Protein AF-A0A7S0TA62-F1 (afdb_monomer)

Nearest PDB structures (foldseek):
  3d1c-assembly1_A-2  TM=7.215E-01  e=2.395E+00  Staphylococcus aureus subsp. aureus Mu50
  8jbi-assembly1_A  TM=2.752E-01  e=9.130E+00  Salmonella enterica subsp. enterica serovar Typhimurium str. 14028S

Sequence (117 aa):
ELHTLLLLDILSAAQLEDAIVTEYNPARVAFAHDASDSNRREFLIRDVLNLGVLPASLISHARENFVARGGVLLEHHAFVTADVFDDQVRIKLLPQRMSNAATGPALAGGAGGGGGP

Structure (mmCIF, N/CA/C/O backbone):
data_AF-A0A7S0TA62-F1
#
_entry.id   AF-A0A7S0TA62-F1
#
loop_
_atom_site.group_PDB
_atom_site.id
_atom_site.type_symbol
_atom_site.label_atom_id
_atom_site.label_alt_id
_atom_site.label_comp_id
_atom_site.label_asym_id
_atom_site.label_entity_id
_atom_site.label_seq_id
_atom_site.pdbx_PDB_ins_code
_atom_site.Cartn_x
_atom_site.Cartn_y
_atom_site.Cartn_z
_atom_site.occupancy
_atom_site.B_iso_or_equiv
_atom_site.auth_seq_id
_atom_site.auth_comp_id
_atom_site.auth_asym_id
_atom_site.auth_atom_id
_atom_site.pdbx_PDB_model_num
ATOM 1 N N . GLU A 1 1 ? 12.397 -3.510 -3.095 1.00 76.31 1 GLU A N 1
ATOM 2 C CA . GLU A 1 1 ? 11.350 -3.398 -2.055 1.00 76.31 1 GLU A CA 1
ATOM 3 C C . GLU A 1 1 ? 9.962 -3.812 -2.554 1.00 76.31 1 GLU A C 1
ATOM 5 O O . GLU A 1 1 ? 9.350 -4.651 -1.915 1.00 76.31 1 GLU A O 1
ATOM 10 N N . LEU A 1 2 ? 9.493 -3.348 -3.723 1.00 86.62 2 LEU A N 1
ATOM 11 C CA . LEU A 1 2 ? 8.164 -3.701 -4.274 1.00 86.62 2 LEU A CA 1
ATOM 12 C C . LEU A 1 2 ? 7.863 -5.206 -4.396 1.00 86.62 2 LEU A C 1
ATOM 14 O O . LEU A 1 2 ? 6.721 -5.619 -4.227 1.00 86.62 2 LEU A O 1
ATOM 18 N N . HIS A 1 3 ? 8.883 -6.038 -4.623 1.00 87.19 3 HIS A N 1
ATOM 19 C CA . HIS A 1 3 ? 8.734 -7.497 -4.671 1.00 87.19 3 HIS A CA 1
ATOM 20 C C . HIS A 1 3 ? 8.173 -8.098 -3.369 1.00 87.19 3 HIS A C 1
ATOM 22 O O . HIS A 1 3 ? 7.558 -9.161 -3.402 1.00 87.19 3 HIS A O 1
ATOM 28 N N . THR A 1 4 ? 8.320 -7.417 -2.228 1.00 90.50 4 THR A N 1
ATOM 29 C CA . THR A 1 4 ? 7.709 -7.836 -0.960 1.00 90.50 4 THR A CA 1
ATOM 30 C C . THR A 1 4 ? 6.180 -7.882 -1.053 1.00 90.50 4 THR A C 1
ATOM 32 O O . THR A 1 4 ? 5.563 -8.734 -0.423 1.00 90.50 4 THR A O 1
ATOM 35 N N . LEU A 1 5 ? 5.556 -7.031 -1.875 1.00 92.12 5 LEU A N 1
ATOM 36 C CA . LEU A 1 5 ? 4.100 -7.022 -2.069 1.00 92.12 5 LEU A CA 1
ATOM 37 C C . LEU A 1 5 ? 3.601 -8.285 -2.785 1.00 92.12 5 LEU A C 1
ATOM 39 O O . LEU A 1 5 ? 2.484 -8.725 -2.526 1.00 92.12 5 LEU A O 1
ATOM 43 N N . LEU A 1 6 ? 4.442 -8.889 -3.632 1.00 93.25 6 LEU A N 1
ATOM 44 C CA . LEU A 1 6 ? 4.170 -10.193 -4.240 1.00 93.25 6 LEU A CA 1
ATOM 45 C C . LEU A 1 6 ? 4.356 -11.318 -3.218 1.00 93.25 6 LEU A C 1
ATOM 47 O O . LEU A 1 6 ? 3.520 -12.207 -3.112 1.00 93.25 6 LEU A O 1
ATOM 51 N N . LEU A 1 7 ? 5.443 -11.261 -2.437 1.00 94.00 7 LEU A N 1
ATOM 52 C CA . LEU A 1 7 ? 5.761 -12.279 -1.430 1.00 94.00 7 LEU A CA 1
ATOM 53 C C . LEU A 1 7 ? 4.684 -12.377 -0.338 1.00 94.00 7 LEU A C 1
ATOM 55 O O . LEU A 1 7 ? 4.407 -13.465 0.155 1.00 94.00 7 LEU A O 1
ATOM 59 N N . LEU A 1 8 ? 4.087 -11.243 0.033 1.00 93.75 8 LEU A N 1
ATOM 60 C CA . LEU A 1 8 ? 3.001 -11.159 1.011 1.00 93.75 8 LEU A CA 1
ATOM 61 C C . LEU A 1 8 ? 1.609 -11.388 0.400 1.00 93.75 8 LEU A C 1
ATOM 63 O O . LEU A 1 8 ? 0.615 -11.232 1.106 1.00 93.75 8 LEU A O 1
ATOM 67 N N . ASP A 1 9 ? 1.529 -11.728 -0.892 1.00 91.44 9 ASP A N 1
ATOM 68 C CA . ASP A 1 9 ? 0.276 -11.967 -1.621 1.00 91.44 9 ASP A CA 1
ATOM 69 C C . ASP A 1 9 ? -0.696 -10.761 -1.577 1.00 91.44 9 ASP A C 1
ATOM 71 O O . ASP A 1 9 ? -1.921 -10.892 -1.658 1.00 91.44 9 ASP A O 1
ATOM 75 N N . ILE A 1 10 ? -0.129 -9.554 -1.439 1.00 94.06 10 ILE A N 1
ATOM 76 C CA . ILE A 1 10 ? -0.860 -8.279 -1.465 1.00 94.06 10 ILE A CA 1
ATOM 77 C C . ILE A 1 10 ? -1.210 -7.923 -2.909 1.00 94.06 10 ILE A C 1
ATOM 79 O O . ILE A 1 10 ? -2.308 -7.434 -3.165 1.00 94.06 10 ILE A O 1
ATOM 83 N N . LEU A 1 11 ? -0.292 -8.172 -3.848 1.00 95.38 11 LEU A N 1
ATOM 84 C CA . LEU A 1 11 ? -0.452 -7.912 -5.279 1.00 95.38 11 LEU A CA 1
ATOM 85 C C . LEU A 1 11 ? -0.055 -9.138 -6.102 1.00 95.38 11 LEU A C 1
ATOM 87 O O . LEU A 1 11 ? 0.848 -9.884 -5.730 1.00 95.38 11 LEU A O 1
ATOM 91 N N . SER A 1 12 ? -0.682 -9.299 -7.265 1.00 94.19 12 SER A N 1
ATOM 92 C CA . SER A 1 12 ? -0.176 -10.185 -8.317 1.00 94.19 12 SER A CA 1
ATOM 93 C C . SER A 1 12 ? 0.949 -9.515 -9.114 1.00 94.19 12 SER A C 1
ATOM 95 O O . SER A 1 12 ? 1.073 -8.290 -9.128 1.00 94.19 12 SER A O 1
ATOM 97 N N . ALA A 1 13 ? 1.740 -10.314 -9.838 1.00 92.62 13 ALA A N 1
ATOM 98 C CA . ALA A 1 13 ? 2.780 -9.789 -10.726 1.00 92.62 13 ALA A CA 1
ATOM 99 C C . ALA A 1 13 ? 2.206 -8.802 -11.758 1.00 92.62 13 ALA A C 1
ATOM 101 O O . ALA A 1 13 ? 2.762 -7.730 -11.945 1.00 92.62 13 ALA A O 1
ATOM 102 N N . ALA A 1 14 ? 1.046 -9.109 -12.350 1.00 93.19 14 ALA A N 1
ATOM 103 C CA . ALA A 1 14 ? 0.405 -8.233 -13.332 1.00 93.19 14 ALA A CA 1
ATOM 104 C C . ALA A 1 14 ? -0.010 -6.872 -12.743 1.00 93.19 14 ALA A C 1
ATOM 106 O O . ALA A 1 14 ? 0.185 -5.844 -13.381 1.00 93.19 14 ALA A O 1
ATOM 107 N N . GLN A 1 15 ? -0.542 -6.856 -11.517 1.00 93.38 15 GLN A N 1
ATOM 108 C CA . GLN A 1 15 ? -0.905 -5.613 -10.823 1.00 93.38 15 GLN A CA 1
ATOM 109 C C . GLN A 1 15 ? 0.325 -4.789 -10.432 1.00 93.38 15 GLN A C 1
ATOM 111 O O . GLN A 1 15 ? 0.262 -3.562 -10.401 1.00 93.38 15 GLN A O 1
ATOM 116 N N . LEU A 1 16 ? 1.443 -5.450 -10.115 1.00 91.12 16 LEU A N 1
ATOM 117 C CA . LEU A 1 16 ? 2.684 -4.747 -9.821 1.00 91.12 16 LEU A CA 1
ATOM 118 C C . 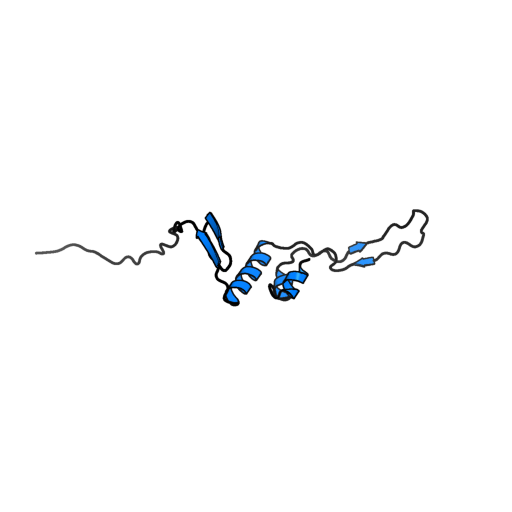LEU A 1 16 ? 3.280 -4.104 -11.079 1.00 91.12 16 LEU A C 1
ATOM 120 O O . LEU A 1 16 ? 3.698 -2.953 -11.010 1.00 91.12 16 LEU A O 1
ATOM 124 N N . GLU A 1 17 ? 3.284 -4.816 -12.207 1.00 88.69 17 GLU A N 1
ATOM 125 C CA . GLU A 1 17 ? 3.742 -4.271 -13.490 1.00 88.69 17 GLU A CA 1
ATOM 126 C C . GLU A 1 17 ? 2.884 -3.077 -13.936 1.00 88.69 17 GLU A C 1
ATOM 128 O O . GLU A 1 17 ? 3.432 -2.048 -14.311 1.00 88.69 17 GLU A O 1
ATOM 133 N N . ASP A 1 18 ? 1.553 -3.152 -13.802 1.00 88.81 18 ASP A N 1
ATOM 134 C CA . ASP A 1 18 ? 0.642 -2.026 -14.088 1.00 88.81 18 ASP A CA 1
ATOM 135 C C . ASP A 1 18 ? 0.924 -0.786 -13.218 1.00 88.81 18 ASP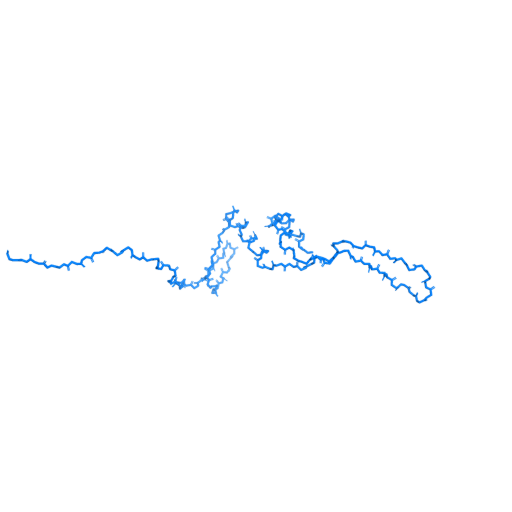 A C 1
ATOM 137 O O . ASP A 1 18 ? 0.742 0.357 -13.642 1.00 88.81 18 ASP A O 1
ATOM 141 N N . ALA A 1 19 ? 1.398 -0.994 -11.988 1.00 88.31 19 ALA A N 1
ATOM 142 C CA . ALA A 1 19 ? 1.740 0.101 -11.096 1.00 88.31 19 ALA A CA 1
ATOM 143 C C . ALA A 1 19 ? 3.087 0.761 -11.439 1.00 88.31 19 ALA A C 1
ATOM 145 O O . ALA A 1 19 ? 3.323 1.879 -10.976 1.00 88.31 19 ALA A O 1
ATOM 146 N N . ILE A 1 20 ? 3.967 0.118 -12.214 1.00 85.50 20 ILE A N 1
ATOM 147 C CA . ILE A 1 20 ? 5.263 0.668 -12.634 1.00 85.50 20 ILE A CA 1
ATOM 148 C C . ILE A 1 20 ? 5.065 1.488 -13.914 1.00 85.50 20 ILE A C 1
ATOM 150 O O . ILE A 1 20 ? 4.565 1.000 -14.918 1.00 85.50 20 ILE A O 1
ATOM 154 N N . VAL A 1 21 ? 5.475 2.757 -13.891 1.00 83.62 21 VAL A N 1
ATOM 155 C CA . VAL A 1 21 ? 5.220 3.715 -14.985 1.00 83.62 21 VAL A CA 1
ATOM 156 C C . VAL A 1 21 ? 6.451 4.338 -15.603 1.00 83.62 21 VAL A C 1
ATOM 158 O O . VAL A 1 21 ? 6.356 4.996 -16.638 1.00 83.62 21 VAL A O 1
ATOM 161 N N . THR A 1 22 ? 7.613 4.178 -14.985 1.00 77.38 22 THR A N 1
ATOM 162 C CA . THR A 1 22 ? 8.854 4.594 -15.632 1.00 77.38 22 THR A CA 1
ATOM 163 C C . THR A 1 22 ? 9.446 3.417 -16.368 1.00 77.38 22 THR A C 1
ATOM 165 O O . THR A 1 22 ? 9.795 2.418 -15.745 1.00 77.38 22 THR A O 1
ATOM 168 N N . GLU A 1 23 ? 9.651 3.594 -17.662 1.00 72.94 23 GLU A N 1
ATOM 169 C CA . GLU A 1 23 ? 10.530 2.746 -18.447 1.00 72.94 23 GLU A CA 1
ATOM 170 C C . GLU A 1 23 ? 11.857 3.481 -18.649 1.00 72.94 23 GLU A C 1
ATOM 172 O O . GLU A 1 23 ? 11.906 4.602 -19.156 1.00 72.94 23 GLU A O 1
ATOM 177 N N . TYR A 1 24 ? 12.951 2.854 -18.240 1.00 68.50 24 TYR A N 1
ATOM 178 C CA . TYR A 1 24 ? 14.308 3.340 -18.423 1.00 68.50 24 TYR A CA 1
ATOM 179 C C . TYR A 1 24 ? 15.092 2.309 -19.229 1.00 68.50 24 TYR A C 1
ATOM 181 O O . TYR A 1 24 ? 15.763 1.436 -18.674 1.00 68.50 24 TYR A O 1
ATOM 189 N N . ASN A 1 25 ? 14.958 2.392 -20.558 1.00 77.75 25 ASN A N 1
ATOM 190 C CA . ASN A 1 25 ? 15.429 1.359 -21.472 1.00 77.75 25 ASN A CA 1
ATOM 191 C C . ASN A 1 25 ? 15.696 1.809 -22.911 1.00 77.75 25 ASN A C 1
ATOM 193 O O . ASN A 1 25 ? 14.895 2.557 -23.468 1.00 77.75 25 ASN A O 1
ATOM 197 N N . PRO A 1 26 ? 16.690 1.195 -23.585 1.00 79.88 26 PRO A N 1
ATOM 198 C CA . PRO A 1 26 ? 17.929 0.650 -23.023 1.00 79.88 26 PRO A CA 1
ATOM 199 C C . PRO A 1 26 ? 18.906 1.786 -22.676 1.00 79.88 26 PRO A C 1
ATOM 201 O O . PRO A 1 26 ? 18.903 2.831 -23.324 1.00 79.88 26 PRO A O 1
ATOM 204 N N . ALA A 1 27 ? 19.797 1.566 -21.707 1.00 78.88 27 ALA A N 1
ATOM 205 C CA . ALA A 1 27 ? 20.837 2.537 -21.357 1.00 78.88 27 ALA A CA 1
ATOM 206 C C . ALA A 1 27 ? 22.234 1.907 -21.385 1.00 78.88 27 ALA A C 1
ATOM 208 O O . ALA A 1 27 ? 22.408 0.727 -21.083 1.00 78.88 27 ALA A O 1
ATOM 209 N N . ARG A 1 28 ? 23.245 2.700 -21.762 1.00 83.50 28 ARG A N 1
ATOM 210 C CA . ARG A 1 28 ? 24.660 2.314 -21.653 1.00 83.50 28 ARG A CA 1
ATOM 211 C C . ARG A 1 28 ? 25.219 2.900 -20.370 1.00 83.50 28 ARG A C 1
ATOM 213 O O . ARG A 1 28 ? 25.203 4.114 -20.191 1.00 83.50 28 ARG A O 1
ATOM 220 N N . VAL A 1 29 ? 25.742 2.039 -19.510 1.00 81.69 29 VAL A N 1
ATOM 221 C CA . VAL A 1 29 ? 26.460 2.439 -18.300 1.00 81.69 29 VAL A CA 1
ATOM 222 C C . VAL A 1 29 ? 27.878 1.898 -18.359 1.00 81.69 29 VAL A C 1
ATOM 224 O O . VAL A 1 29 ? 28.113 0.758 -18.751 1.00 81.69 29 VAL A O 1
ATOM 227 N N . ALA A 1 30 ? 28.838 2.736 -17.997 1.00 78.69 30 ALA A N 1
ATOM 228 C CA . ALA A 1 30 ? 30.237 2.366 -17.889 1.00 78.69 30 ALA A CA 1
ATOM 229 C C . ALA A 1 30 ? 30.712 2.784 -16.503 1.00 78.69 30 ALA A C 1
A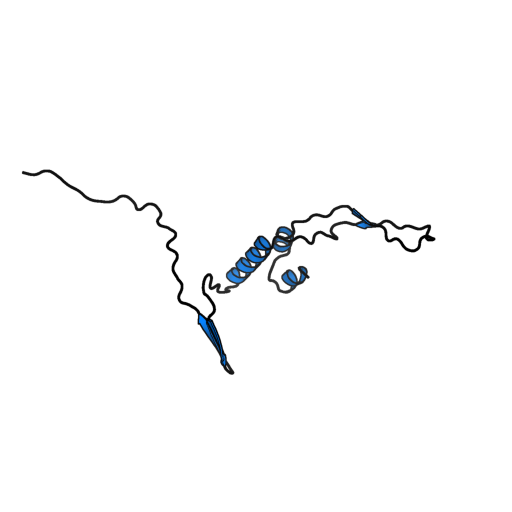TOM 231 O O . ALA A 1 30 ? 30.482 3.920 -16.087 1.00 78.69 30 ALA A O 1
ATOM 232 N N . PHE A 1 31 ? 31.373 1.877 -15.795 1.00 78.88 31 PHE A N 1
ATOM 233 C CA . PHE A 1 31 ? 32.036 2.230 -14.550 1.00 78.88 31 PHE A CA 1
ATOM 234 C C . PHE A 1 31 ? 33.408 2.799 -14.899 1.00 78.88 31 PHE A C 1
ATOM 236 O O . PHE A 1 31 ? 34.214 2.133 -15.548 1.00 78.88 31 PHE A O 1
ATOM 243 N N . ALA A 1 32 ? 33.667 4.042 -14.501 1.00 69.31 32 ALA A N 1
ATOM 244 C CA . ALA A 1 32 ? 35.015 4.584 -14.540 1.00 69.31 32 ALA A CA 1
ATOM 245 C C . ALA A 1 32 ? 35.794 3.975 -13.366 1.00 69.31 32 ALA A C 1
ATOM 247 O O . ALA A 1 32 ? 35.690 4.449 -12.238 1.00 69.31 32 ALA A O 1
ATOM 248 N N . HIS A 1 33 ? 36.537 2.901 -13.615 1.00 63.53 33 HIS A N 1
ATOM 249 C CA . HIS A 1 33 ? 37.668 2.558 -12.758 1.00 63.53 33 HIS A CA 1
ATOM 250 C C . HIS A 1 33 ? 38.878 3.312 -13.293 1.00 63.53 33 HIS A C 1
ATOM 252 O O . HIS A 1 33 ? 39.025 3.330 -14.503 1.00 63.53 33 HIS A O 1
ATOM 258 N N . ASP A 1 34 ? 39.615 3.978 -12.390 1.00 58.12 34 ASP A N 1
ATOM 259 C CA . ASP A 1 34 ? 40.868 4.748 -12.546 1.00 58.12 34 ASP A CA 1
ATOM 260 C C . ASP A 1 34 ? 41.200 5.335 -13.942 1.00 58.12 34 ASP A C 1
ATOM 262 O O . ASP A 1 34 ? 41.155 4.674 -14.968 1.00 58.12 34 ASP A O 1
ATOM 266 N N . ALA A 1 35 ? 41.674 6.581 -14.000 1.00 60.16 35 ALA A N 1
ATOM 267 C CA . ALA A 1 35 ? 42.054 7.252 -15.250 1.00 60.16 35 ALA A CA 1
ATOM 268 C C . ALA A 1 35 ? 43.128 6.507 -16.085 1.00 60.16 35 ALA A C 1
ATOM 270 O O . ALA A 1 35 ?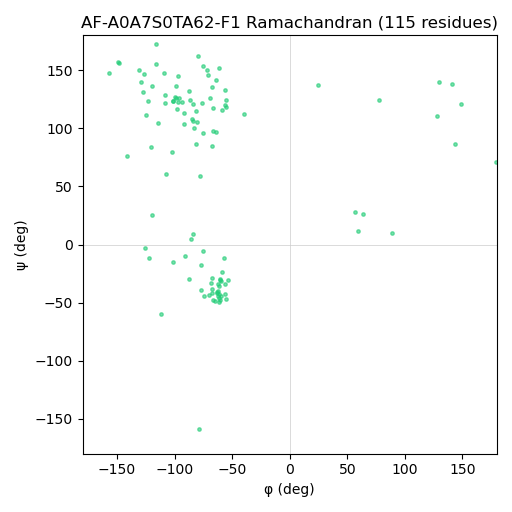 43.352 6.869 -17.240 1.00 60.16 35 ALA A O 1
ATOM 271 N N . SER A 1 36 ? 43.783 5.486 -15.516 1.00 61.41 36 SER A N 1
ATOM 272 C CA . SER A 1 36 ? 44.746 4.602 -16.180 1.00 61.41 36 SER A CA 1
ATOM 273 C C . SER A 1 36 ? 44.146 3.325 -16.804 1.00 61.41 36 SER A C 1
ATOM 275 O O . SER A 1 36 ? 44.841 2.639 -17.559 1.00 61.41 36 SER A O 1
ATOM 277 N N . ASP A 1 37 ? 42.875 2.997 -16.538 1.00 64.19 37 ASP A N 1
ATOM 278 C CA . ASP A 1 37 ? 42.250 1.766 -17.027 1.00 64.19 37 ASP A CA 1
ATOM 279 C C . ASP A 1 37 ? 41.801 1.918 -18.491 1.00 64.19 37 ASP A C 1
ATOM 281 O O . ASP A 1 37 ? 40.808 2.566 -18.833 1.00 64.19 37 ASP A O 1
ATOM 285 N N . SER A 1 38 ? 42.564 1.297 -19.387 1.00 61.44 38 SER A N 1
ATOM 286 C CA . SER A 1 38 ? 42.288 1.249 -20.827 1.00 61.44 38 SER A CA 1
ATOM 287 C C . SER A 1 38 ? 41.153 0.283 -21.190 1.00 61.44 38 SER A C 1
ATOM 289 O O . SER A 1 38 ? 40.726 0.247 -22.345 1.00 61.44 38 SER A O 1
ATOM 291 N N . ASN A 1 39 ? 40.621 -0.472 -20.223 1.00 60.28 39 ASN A N 1
ATOM 292 C CA . ASN A 1 39 ? 39.572 -1.463 -20.430 1.00 60.28 39 ASN A CA 1
ATOM 293 C C . ASN A 1 39 ? 38.216 -0.995 -19.872 1.00 60.28 39 ASN A C 1
ATOM 295 O O . ASN A 1 39 ? 37.616 -1.635 -19.004 1.00 60.28 39 ASN A O 1
ATOM 299 N N . ARG A 1 40 ? 37.694 0.121 -20.402 1.00 65.19 40 ARG A N 1
ATOM 300 C CA . ARG A 1 40 ? 36.327 0.590 -20.110 1.00 65.19 40 ARG A CA 1
ATOM 301 C C . ARG A 1 40 ? 35.297 -0.414 -20.629 1.00 65.19 40 ARG A C 1
ATOM 303 O O . ARG A 1 40 ? 34.908 -0.381 -21.795 1.00 65.19 40 ARG A O 1
ATOM 310 N N . ARG A 1 41 ? 34.823 -1.293 -19.745 1.00 74.25 41 ARG A N 1
ATOM 311 C CA . ARG A 1 41 ? 33.675 -2.162 -20.018 1.00 74.25 41 ARG A CA 1
ATOM 312 C C . ARG A 1 41 ? 32.380 -1.367 -19.931 1.00 74.25 41 ARG A C 1
ATOM 314 O O . ARG A 1 41 ? 32.054 -0.783 -18.899 1.00 74.25 41 ARG A O 1
ATOM 321 N N . GLU A 1 42 ? 31.641 -1.375 -21.028 1.00 80.00 42 GLU A N 1
ATOM 322 C CA . GLU A 1 42 ? 30.301 -0.815 -21.102 1.00 80.00 42 GLU A CA 1
ATOM 323 C C . GLU A 1 42 ? 29.263 -1.925 -20.966 1.00 80.00 42 GLU A C 1
ATOM 325 O O . GLU A 1 42 ? 29.376 -2.983 -21.586 1.00 80.00 42 GLU A O 1
ATOM 330 N N . PHE A 1 43 ? 28.232 -1.662 -20.174 1.00 82.81 43 PHE A N 1
ATOM 331 C CA . PHE A 1 43 ? 27.093 -2.543 -19.994 1.00 82.81 43 PHE A CA 1
ATOM 332 C C . PHE A 1 43 ? 25.884 -1.923 -20.680 1.00 82.81 43 PHE A C 1
ATOM 334 O O . PHE A 1 43 ? 25.545 -0.760 -20.445 1.00 82.81 43 PHE A O 1
ATOM 341 N N . LEU A 1 44 ? 25.225 -2.714 -21.523 1.00 84.19 44 LEU A N 1
ATOM 342 C CA . LEU A 1 44 ? 23.886 -2.401 -21.994 1.00 84.19 44 LEU A CA 1
ATOM 343 C C . LEU A 1 44 ? 22.907 -2.931 -20.951 1.00 84.19 44 LEU A C 1
ATOM 345 O O . LEU A 1 44 ? 22.752 -4.143 -20.807 1.00 84.19 44 LEU A O 1
ATOM 349 N N . ILE A 1 45 ? 22.286 -2.026 -20.208 1.00 83.00 45 ILE A N 1
ATOM 350 C CA . ILE A 1 45 ? 21.310 -2.381 -19.184 1.00 83.00 45 ILE A CA 1
ATOM 351 C C . ILE A 1 45 ? 19.895 -2.264 -19.732 1.00 83.00 45 ILE A C 1
ATOM 353 O O . ILE A 1 45 ? 19.590 -1.387 -20.550 1.00 83.00 45 ILE A O 1
ATOM 357 N N . ARG A 1 46 ? 19.044 -3.170 -19.251 1.00 80.19 46 ARG A N 1
ATOM 358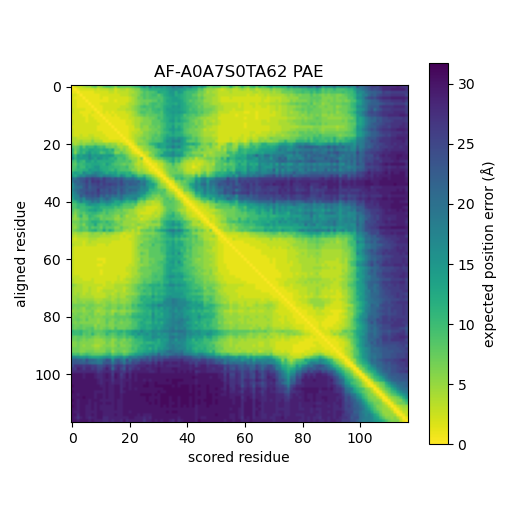 C CA . ARG A 1 46 ? 17.600 -3.115 -19.421 1.00 80.19 46 ARG A CA 1
ATOM 359 C C . ARG A 1 46 ? 16.911 -3.284 -18.071 1.00 80.19 46 ARG A C 1
ATOM 361 O O . ARG A 1 46 ? 17.375 -4.071 -17.254 1.00 80.19 46 ARG A O 1
ATOM 368 N N . ASP A 1 47 ? 15.856 -2.514 -17.855 1.00 76.19 47 ASP A N 1
ATOM 369 C CA . ASP A 1 47 ? 14.902 -2.604 -16.755 1.00 76.19 47 ASP A CA 1
ATOM 370 C C . ASP A 1 47 ? 15.511 -2.352 -15.368 1.00 76.19 47 ASP A C 1
ATOM 372 O O . ASP A 1 47 ? 15.006 -2.818 -14.354 1.00 76.19 47 ASP A O 1
ATOM 376 N N . VAL A 1 48 ? 16.610 -1.591 -15.300 1.00 74.88 48 VAL A N 1
ATOM 377 C CA . VAL A 1 48 ? 17.344 -1.361 -14.039 1.00 74.88 48 VAL A CA 1
ATOM 378 C C . VAL A 1 48 ? 16.794 -0.178 -13.236 1.00 74.88 48 VAL A C 1
ATOM 380 O O . VAL A 1 48 ? 16.884 -0.183 -12.011 1.00 74.88 48 VAL A O 1
ATOM 383 N N . LEU A 1 49 ? 16.220 0.836 -13.894 1.00 76.38 49 LEU A N 1
ATOM 384 C CA . LEU A 1 49 ? 15.709 2.053 -13.240 1.00 76.38 49 LEU A CA 1
ATOM 385 C C . LEU A 1 49 ? 14.208 2.272 -13.468 1.00 76.38 49 LEU A C 1
ATOM 387 O O . LEU A 1 49 ? 13.720 3.398 -13.366 1.00 76.38 49 LEU A O 1
ATOM 391 N N . ASN A 1 50 ? 13.465 1.194 -13.718 1.00 75.69 50 ASN A N 1
ATOM 392 C CA . ASN A 1 50 ? 12.005 1.221 -13.808 1.00 75.69 50 ASN A CA 1
ATOM 393 C C . ASN A 1 50 ? 11.385 1.275 -12.397 1.00 75.69 50 ASN A C 1
ATOM 395 O O . ASN A 1 50 ? 10.694 0.358 -11.967 1.00 75.69 50 ASN A O 1
ATOM 399 N N . LEU A 1 51 ? 11.721 2.305 -11.616 1.00 74.88 51 LEU A N 1
ATOM 400 C CA . LEU A 1 51 ? 11.356 2.407 -10.195 1.00 74.88 51 LEU A CA 1
ATOM 401 C C . LEU A 1 51 ? 10.173 3.337 -9.932 1.00 74.88 51 LEU A C 1
ATOM 403 O O . LEU A 1 51 ? 9.618 3.339 -8.834 1.00 74.88 51 LEU A O 1
ATOM 407 N N . GLY A 1 52 ? 9.811 4.167 -10.904 1.00 84.81 52 GLY A N 1
ATOM 408 C CA . GLY A 1 52 ? 8.664 5.046 -10.807 1.00 84.81 52 GLY A CA 1
ATOM 409 C C . GLY A 1 52 ? 7.392 4.224 -10.761 1.00 84.81 52 GLY A C 1
ATOM 410 O O . GLY A 1 52 ? 7.063 3.512 -11.706 1.00 84.81 52 GLY A O 1
ATOM 411 N N . VAL A 1 53 ? 6.685 4.354 -9.648 1.00 88.31 53 VAL A N 1
ATOM 412 C CA . VAL A 1 53 ? 5.388 3.733 -9.414 1.00 88.31 53 VAL A CA 1
ATOM 413 C C . VAL A 1 53 ? 4.299 4.792 -9.408 1.00 88.31 53 VAL A C 1
ATOM 415 O O . VAL A 1 53 ? 4.534 5.911 -8.954 1.00 88.31 53 VAL A O 1
ATOM 418 N N . LEU A 1 54 ? 3.098 4.439 -9.862 1.00 91.56 54 LEU A N 1
ATOM 419 C CA . LEU A 1 54 ? 1.880 5.204 -9.616 1.00 91.56 54 LEU A CA 1
ATOM 420 C C . LEU A 1 54 ? 1.313 4.816 -8.248 1.00 91.56 54 LEU A C 1
ATOM 422 O O . LEU A 1 54 ? 0.691 3.756 -8.131 1.00 91.56 54 LEU A O 1
ATOM 426 N N . PRO A 1 55 ? 1.435 5.671 -7.213 1.00 91.12 55 PRO A N 1
ATOM 427 C CA . PRO A 1 55 ? 0.968 5.312 -5.877 1.00 91.12 55 PRO A CA 1
ATOM 428 C C . PRO A 1 55 ? -0.543 5.067 -5.846 1.00 91.12 55 PRO A C 1
ATOM 430 O O . PRO A 1 55 ? -1.010 4.186 -5.135 1.00 91.12 55 PRO A O 1
ATOM 433 N N . ALA A 1 56 ? -1.309 5.809 -6.653 1.00 92.50 56 ALA A N 1
ATOM 434 C CA . ALA A 1 56 ? -2.755 5.644 -6.743 1.00 92.50 56 ALA A CA 1
ATOM 435 C C . ALA A 1 56 ? -3.159 4.251 -7.258 1.00 92.50 56 ALA A C 1
ATOM 437 O O . ALA A 1 56 ? -4.040 3.630 -6.666 1.00 92.50 56 ALA A O 1
ATOM 438 N N . SER A 1 57 ? -2.499 3.743 -8.310 1.00 91.44 57 SER A N 1
ATOM 439 C CA . SER A 1 57 ? -2.768 2.395 -8.840 1.00 91.44 57 SER A CA 1
ATOM 440 C C . SER A 1 57 ? -2.352 1.328 -7.825 1.00 91.44 57 SER A C 1
ATOM 442 O O . SER A 1 57 ? -3.157 0.478 -7.448 1.00 91.44 57 SER A O 1
ATOM 444 N N . LEU A 1 58 ? -1.142 1.453 -7.267 1.00 93.50 58 LEU A N 1
ATOM 445 C CA . LEU A 1 58 ? -0.612 0.515 -6.275 1.00 93.50 58 LEU A CA 1
ATOM 446 C C . LEU A 1 58 ? -1.542 0.359 -5.058 1.00 93.50 58 LEU A C 1
ATOM 448 O O . LEU A 1 58 ? -1.841 -0.757 -4.633 1.00 93.50 58 LEU A O 1
ATOM 452 N N . ILE A 1 59 ? -2.019 1.482 -4.508 1.00 94.62 59 ILE A N 1
ATOM 453 C CA . ILE A 1 59 ? -2.937 1.498 -3.363 1.00 94.62 59 ILE A CA 1
ATOM 454 C C . ILE A 1 59 ? -4.307 0.934 -3.753 1.00 94.62 59 ILE A C 1
ATOM 456 O O . ILE A 1 59 ? -4.908 0.216 -2.954 1.00 94.62 59 ILE A O 1
ATOM 460 N N . SER A 1 60 ? -4.798 1.226 -4.960 1.00 95.12 60 SER A N 1
ATOM 461 C CA . SER A 1 60 ? -6.097 0.727 -5.432 1.00 95.12 60 SER A CA 1
ATOM 462 C C . SER A 1 60 ? -6.093 -0.795 -5.565 1.00 95.12 60 SER A C 1
ATOM 464 O O . SER A 1 60 ? -6.943 -1.447 -4.964 1.00 95.12 60 SER A O 1
ATOM 466 N N . HIS A 1 61 ? -5.076 -1.375 -6.212 1.00 95.44 61 HIS A N 1
ATOM 467 C CA . HIS A 1 61 ? -4.931 -2.832 -6.321 1.00 95.44 61 HIS A CA 1
ATOM 468 C C . HIS A 1 61 ? -4.825 -3.508 -4.950 1.00 95.44 61 HIS A C 1
ATOM 470 O O . HIS A 1 61 ? -5.487 -4.513 -4.692 1.00 95.44 61 HIS A O 1
ATOM 476 N N . ALA A 1 62 ? -4.032 -2.940 -4.035 1.00 95.50 62 ALA A N 1
ATOM 477 C CA . ALA A 1 62 ? -3.892 -3.477 -2.682 1.00 95.50 62 ALA A CA 1
ATOM 478 C C . ALA A 1 62 ? -5.219 -3.422 -1.904 1.00 95.50 62 ALA A C 1
ATOM 480 O O . ALA A 1 62 ? -5.586 -4.382 -1.223 1.00 95.50 62 ALA A O 1
ATOM 481 N N . ARG A 1 63 ? -5.964 -2.315 -2.030 1.00 95.44 63 ARG A N 1
ATOM 482 C CA . ARG A 1 63 ? -7.292 -2.138 -1.431 1.00 95.44 63 ARG A CA 1
ATOM 483 C C . ARG A 1 63 ? -8.285 -3.166 -1.971 1.00 95.44 63 ARG A C 1
ATOM 485 O O . ARG A 1 63 ? -8.985 -3.802 -1.187 1.00 95.44 63 ARG A O 1
ATOM 492 N N . GLU A 1 64 ? -8.359 -3.318 -3.288 1.00 95.31 64 GLU A N 1
ATOM 493 C CA . GLU A 1 64 ? -9.274 -4.249 -3.951 1.00 95.31 64 GLU A CA 1
ATOM 494 C C . GLU A 1 64 ? -8.987 -5.692 -3.537 1.00 95.31 64 GLU A C 1
ATOM 496 O O . GLU A 1 64 ? -9.903 -6.403 -3.121 1.00 95.31 64 GLU A O 1
ATOM 501 N N . ASN A 1 65 ? -7.713 -6.092 -3.532 1.00 96.31 65 ASN A N 1
ATOM 502 C CA . ASN A 1 65 ? -7.295 -7.418 -3.082 1.00 96.31 65 ASN A CA 1
ATOM 503 C C . ASN A 1 65 ? -7.618 -7.652 -1.595 1.00 96.31 65 ASN A C 1
ATOM 505 O O . ASN A 1 65 ? -8.069 -8.738 -1.232 1.00 96.31 65 ASN A O 1
ATOM 509 N N . PHE A 1 66 ? -7.435 -6.648 -0.730 1.00 96.06 66 PHE A N 1
ATOM 510 C CA . PHE A 1 66 ? -7.795 -6.739 0.689 1.00 96.06 66 PHE A CA 1
ATOM 511 C C . PHE A 1 66 ? -9.297 -6.988 0.882 1.00 96.06 66 PHE A C 1
ATOM 513 O O . PHE A 1 66 ? -9.683 -7.900 1.615 1.00 96.06 66 PHE A O 1
ATOM 520 N N . VAL A 1 67 ? -10.148 -6.224 0.189 1.00 96.38 67 VAL A N 1
ATOM 521 C CA . VAL A 1 67 ? -11.610 -6.378 0.266 1.00 96.38 67 VAL A CA 1
ATOM 522 C C . VAL A 1 67 ? -12.061 -7.706 -0.346 1.00 96.38 67 VAL A C 1
ATOM 524 O O . VAL A 1 67 ? -12.887 -8.399 0.245 1.00 96.38 67 VAL A O 1
ATOM 527 N N . ALA A 1 68 ? -11.483 -8.114 -1.479 1.00 95.81 68 ALA A N 1
ATOM 528 C CA . ALA A 1 68 ? -11.785 -9.393 -2.124 1.00 95.81 68 ALA A CA 1
ATOM 529 C C . ALA A 1 68 ? -11.465 -10.601 -1.225 1.00 95.81 68 ALA A C 1
ATOM 531 O O . ALA A 1 68 ? -12.141 -11.626 -1.296 1.00 95.81 68 ALA A O 1
ATOM 532 N N . ARG A 1 69 ? -10.476 -10.468 -0.333 1.00 95.81 69 ARG A N 1
ATOM 533 C CA . ARG A 1 69 ? -10.115 -11.474 0.681 1.00 95.81 69 ARG A CA 1
ATOM 534 C C . ARG A 1 69 ? -10.968 -11.394 1.957 1.00 95.81 69 ARG A C 1
ATOM 536 O O . ARG A 1 69 ? -10.663 -12.071 2.934 1.00 95.81 69 ARG A O 1
ATOM 543 N N . GLY A 1 70 ? -12.034 -10.592 1.957 1.00 96.12 70 GLY A N 1
ATOM 544 C CA . GLY A 1 70 ? -12.956 -10.428 3.084 1.00 96.12 70 GLY A CA 1
ATOM 545 C C . GLY A 1 70 ? -12.557 -9.337 4.080 1.00 96.12 70 GLY A C 1
ATOM 546 O O . GLY A 1 70 ? -13.155 -9.237 5.151 1.00 96.12 70 GLY A O 1
ATOM 547 N N . GLY A 1 71 ? -11.556 -8.517 3.752 1.00 95.75 71 GLY A N 1
ATOM 548 C CA . GLY A 1 71 ? -11.178 -7.359 4.551 1.00 95.75 71 GLY A CA 1
ATOM 549 C C . GLY A 1 71 ? -12.288 -6.305 4.600 1.00 95.75 71 GLY A C 1
ATOM 550 O O . GLY A 1 71 ? -12.966 -6.038 3.608 1.00 95.75 71 GLY A O 1
ATOM 551 N N . VAL A 1 72 ? -12.465 -5.676 5.762 1.00 94.81 72 VAL A N 1
ATOM 552 C CA . VAL A 1 72 ? -13.447 -4.601 5.961 1.00 94.81 72 VAL A CA 1
ATOM 553 C C . VAL A 1 72 ? -12.736 -3.258 5.924 1.00 94.81 72 VAL A C 1
ATOM 555 O O . VAL A 1 72 ? -11.819 -3.014 6.707 1.00 94.81 72 VAL A O 1
ATOM 558 N N . LEU A 1 73 ? -13.180 -2.373 5.034 1.00 92.81 73 LEU A N 1
ATOM 559 C CA . LEU A 1 73 ? -12.640 -1.026 4.910 1.00 92.81 73 LEU A CA 1
ATOM 560 C C . LEU A 1 73 ? -13.640 0.006 5.434 1.00 92.81 73 LEU A C 1
ATOM 562 O O . LEU A 1 73 ? -14.756 0.122 4.933 1.00 92.81 73 LEU A O 1
ATOM 566 N N . LEU A 1 74 ? -13.216 0.781 6.428 1.00 91.50 74 LEU A N 1
ATOM 567 C CA . LEU A 1 74 ? -14.012 1.846 7.033 1.00 91.50 74 LEU A CA 1
ATOM 568 C C . LEU A 1 74 ? -13.551 3.212 6.509 1.00 91.50 74 LEU A C 1
ATOM 570 O O . LEU A 1 74 ? -12.823 3.939 7.182 1.00 91.50 74 LEU A O 1
ATOM 574 N N . GLU A 1 75 ? -13.978 3.584 5.302 1.00 89.69 75 GLU A N 1
ATOM 575 C CA . GLU A 1 75 ? -13.613 4.881 4.713 1.00 89.69 75 GLU A CA 1
ATOM 576 C C . GLU A 1 75 ? -14.327 6.044 5.400 1.00 89.69 75 GLU A C 1
ATOM 578 O O . GLU A 1 75 ? -15.424 5.894 5.937 1.00 89.69 75 GLU A O 1
ATOM 583 N N . HIS A 1 76 ? -13.678 7.210 5.415 1.00 89.69 76 HIS A N 1
ATOM 584 C CA . HIS A 1 76 ? -14.180 8.436 6.048 1.00 89.69 76 HIS A CA 1
ATOM 585 C C . HIS A 1 76 ? -14.469 8.327 7.561 1.00 89.69 76 HIS A C 1
ATOM 587 O O . HIS A 1 76 ? -15.065 9.233 8.140 1.00 89.69 76 HIS A O 1
ATOM 593 N N . HIS A 1 77 ? -14.031 7.250 8.223 1.00 90.06 77 HIS A N 1
ATOM 594 C CA . HIS A 1 77 ? -14.158 7.079 9.669 1.00 90.06 77 HIS A CA 1
ATOM 595 C C . HIS A 1 77 ? -12.904 7.619 10.354 1.00 90.06 77 HIS A C 1
ATOM 597 O O . HIS A 1 77 ? -11.856 6.975 10.345 1.00 90.06 77 HIS A O 1
ATOM 603 N N . ALA A 1 78 ? -12.991 8.802 10.961 1.00 91.69 78 ALA A N 1
ATOM 604 C CA . ALA A 1 78 ? -11.849 9.345 11.687 1.00 91.69 78 ALA A CA 1
ATOM 605 C C . ALA A 1 78 ? -11.579 8.516 12.951 1.00 91.69 78 ALA A C 1
ATOM 607 O O . ALA A 1 78 ? -12.468 8.330 13.786 1.00 91.69 78 ALA A O 1
ATOM 608 N N . PHE A 1 79 ? -10.342 8.046 13.091 1.00 94.31 79 PHE A N 1
ATOM 609 C CA . PHE A 1 79 ? -9.858 7.396 14.301 1.00 94.31 79 PHE A CA 1
ATOM 610 C C . PHE A 1 79 ? -9.777 8.400 15.458 1.00 94.31 79 PHE A C 1
ATOM 612 O O . PHE A 1 79 ? -9.294 9.516 15.275 1.00 94.31 79 PHE A O 1
ATOM 619 N N . VAL A 1 80 ? -10.243 8.004 16.645 1.00 95.50 80 VAL A N 1
ATOM 620 C CA . VAL A 1 80 ? -10.206 8.835 17.859 1.00 95.50 80 VAL A CA 1
ATOM 621 C C . VAL A 1 80 ? -9.228 8.249 18.869 1.00 95.50 80 VAL A C 1
ATOM 623 O O . VAL A 1 80 ? -8.267 8.913 19.242 1.00 95.50 80 VAL A O 1
ATOM 626 N N . THR A 1 81 ? -9.464 7.010 19.305 1.00 97.25 81 THR A N 1
ATOM 627 C CA . THR A 1 81 ? -8.604 6.302 20.263 1.00 97.25 81 THR A CA 1
ATOM 628 C C . THR A 1 81 ? -8.622 4.795 20.014 1.00 97.25 81 THR A C 1
ATOM 630 O O . THR A 1 81 ? -9.577 4.259 19.447 1.00 97.25 81 THR A O 1
ATOM 633 N N . ALA A 1 82 ? -7.569 4.114 20.469 1.00 97.38 82 ALA A N 1
ATOM 634 C CA . ALA A 1 82 ? -7.514 2.664 20.609 1.00 97.38 82 ALA A CA 1
ATOM 635 C C . ALA A 1 82 ? -7.149 2.344 22.060 1.00 97.38 82 ALA A C 1
ATOM 637 O O . ALA A 1 82 ? -6.029 2.622 22.485 1.00 97.38 82 ALA A O 1
ATOM 638 N N . ASP A 1 83 ? -8.093 1.776 22.804 1.00 97.56 83 ASP A N 1
ATOM 639 C CA . ASP A 1 83 ? -7.851 1.291 24.159 1.00 97.56 83 ASP A CA 1
ATOM 640 C C . ASP A 1 83 ? -7.451 -0.186 24.063 1.00 97.56 83 ASP A C 1
ATOM 642 O O . ASP A 1 83 ? -8.247 -1.025 23.626 1.00 97.56 83 ASP A O 1
ATOM 646 N N . VAL A 1 84 ? -6.201 -0.491 24.416 1.00 97.81 84 VAL A N 1
ATOM 647 C CA . VAL A 1 84 ? -5.632 -1.845 24.365 1.00 97.81 84 VAL A CA 1
ATOM 648 C C . VAL A 1 84 ? -5.747 -2.485 25.745 1.00 97.81 84 VAL A C 1
ATOM 650 O O . VAL A 1 84 ? -5.297 -1.915 26.737 1.00 97.81 84 VAL A O 1
ATOM 653 N N 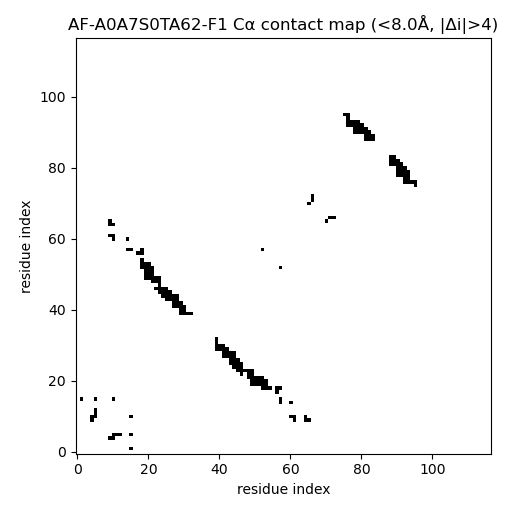. PHE A 1 85 ? -6.349 -3.665 25.790 1.00 96.75 85 PHE A N 1
ATOM 654 C CA . PHE A 1 85 ? -6.452 -4.534 26.959 1.00 96.75 85 PHE A CA 1
ATOM 655 C C . PHE A 1 85 ? -5.696 -5.837 26.668 1.00 96.75 85 PHE A C 1
ATOM 657 O O . PHE A 1 85 ? -5.273 -6.061 25.534 1.00 96.75 85 PHE A O 1
ATOM 664 N N . ASP A 1 86 ? -5.543 -6.702 27.670 1.00 97.25 86 ASP A N 1
ATOM 665 C CA . ASP A 1 86 ? -4.734 -7.924 27.555 1.00 97.25 86 ASP A CA 1
ATOM 666 C C . ASP A 1 86 ? -5.169 -8.845 26.396 1.00 97.25 86 ASP A C 1
ATOM 668 O O . ASP A 1 86 ? -4.326 -9.482 25.767 1.00 97.25 86 ASP A O 1
ATOM 672 N N . ASP A 1 87 ? -6.469 -8.896 26.087 1.00 97.06 87 ASP A N 1
ATOM 673 C CA . ASP A 1 87 ? -7.070 -9.799 25.097 1.00 97.06 87 ASP A CA 1
ATOM 674 C C . ASP A 1 87 ? -7.900 -9.097 24.006 1.00 97.06 87 ASP A C 1
ATOM 676 O O . ASP A 1 87 ? -8.403 -9.749 23.089 1.00 97.06 87 ASP A O 1
ATOM 680 N N . GLN A 1 88 ? -8.053 -7.772 24.071 1.00 96.06 88 GLN A N 1
ATOM 681 C CA . GLN A 1 88 ? -8.920 -7.031 23.156 1.00 96.06 88 GLN A CA 1
ATOM 682 C C . GLN A 1 88 ? -8.411 -5.617 22.870 1.00 96.06 88 GLN A C 1
ATOM 684 O O . GLN A 1 88 ? -7.736 -4.987 23.683 1.00 96.06 88 GLN A O 1
ATOM 689 N N . VAL A 1 89 ? -8.825 -5.072 21.725 1.00 97.31 89 VAL A N 1
ATOM 690 C CA . VAL A 1 89 ? -8.612 -3.664 21.372 1.00 97.31 89 VAL A CA 1
ATOM 691 C C . VAL A 1 89 ? -9.958 -3.018 21.090 1.00 97.31 89 VAL A C 1
ATOM 693 O O . VAL A 1 89 ? -10.706 -3.460 20.218 1.00 97.31 89 VAL A O 1
ATOM 696 N N . ARG A 1 90 ? -10.270 -1.946 21.817 1.00 97.25 90 ARG A N 1
ATOM 697 C CA . ARG A 1 90 ? -11.459 -1.131 21.569 1.00 97.25 90 ARG A CA 1
ATOM 698 C C . ARG A 1 90 ? -11.070 0.088 20.749 1.00 97.25 90 ARG A C 1
ATOM 700 O O . ARG A 1 90 ? -10.340 0.948 21.228 1.00 97.25 90 ARG A O 1
ATOM 707 N N . ILE A 1 91 ? -11.604 0.189 19.535 1.00 96.62 91 ILE A N 1
ATOM 708 C CA . ILE A 1 91 ? -11.389 1.342 18.657 1.00 96.62 91 ILE A CA 1
ATOM 709 C C . ILE A 1 91 ? -12.581 2.291 18.761 1.00 96.62 91 ILE A C 1
ATOM 711 O O . ILE A 1 91 ? -13.728 1.897 18.546 1.00 96.62 91 ILE A O 1
ATOM 715 N N . LYS A 1 92 ? -12.306 3.559 19.064 1.00 96.25 92 LYS A N 1
ATOM 716 C CA . LYS A 1 92 ? -13.286 4.642 19.021 1.00 96.25 92 LYS A CA 1
ATOM 717 C C . LYS A 1 92 ? -13.111 5.426 17.727 1.00 96.25 92 LYS A C 1
ATOM 719 O O . LYS A 1 92 ? -12.018 5.901 17.424 1.00 96.25 92 LYS A O 1
ATOM 724 N N . LEU A 1 93 ? -14.204 5.584 16.989 1.00 94.88 93 LEU A N 1
ATOM 725 C CA . LEU A 1 93 ? -14.268 6.334 15.736 1.00 94.88 93 LEU A CA 1
ATOM 726 C C . LEU A 1 93 ? -15.207 7.534 15.901 1.00 94.88 93 LEU A C 1
ATOM 728 O O . LEU A 1 93 ? -16.106 7.511 16.748 1.00 94.88 93 LEU A O 1
ATOM 732 N N . LEU A 1 94 ? -15.019 8.581 15.097 1.00 90.12 94 LEU A N 1
ATOM 733 C CA . LEU A 1 94 ? -16.028 9.633 14.987 1.00 90.12 94 LEU A CA 1
ATOM 734 C C . LEU A 1 94 ? -17.263 9.110 14.237 1.00 90.12 94 LEU A C 1
ATOM 736 O O . LEU A 1 94 ? -17.119 8.320 13.298 1.00 90.12 94 LEU A O 1
ATOM 740 N N . PRO A 1 95 ? -18.471 9.578 14.600 1.00 77.38 95 PRO A N 1
ATOM 741 C CA . PRO A 1 95 ? -19.663 9.338 13.802 1.00 77.38 95 PRO A CA 1
ATOM 742 C C . PRO A 1 95 ? -19.455 9.842 12.372 1.00 77.38 95 PRO A C 1
ATOM 744 O O . PRO A 1 95 ? -18.996 10.968 12.162 1.00 77.38 95 PRO A O 1
ATOM 747 N N . GLN A 1 96 ? -19.811 9.011 11.395 1.00 72.38 96 GLN A N 1
ATOM 748 C CA . GLN A 1 96 ? -19.791 9.374 9.981 1.00 72.38 96 GLN A CA 1
ATOM 749 C C . GLN A 1 96 ? -20.622 10.632 9.739 1.00 72.38 96 GLN A C 1
ATOM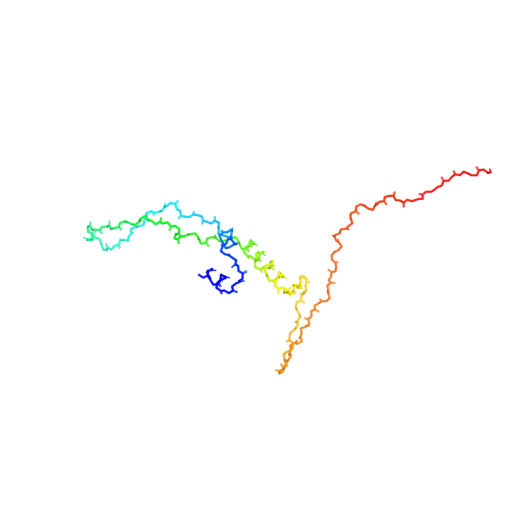 751 O O . GLN A 1 96 ? -21.819 10.672 10.035 1.00 72.38 96 GLN A O 1
ATOM 756 N N . ARG A 1 97 ? -20.005 11.652 9.143 1.00 63.59 97 ARG A N 1
ATOM 757 C CA . ARG A 1 97 ? -20.751 12.764 8.562 1.00 63.59 97 ARG A CA 1
ATOM 758 C C . ARG A 1 97 ? -21.176 12.318 7.166 1.00 63.59 97 ARG A C 1
ATOM 760 O O . ARG A 1 97 ? -20.352 12.329 6.261 1.00 63.59 97 ARG A O 1
ATOM 767 N N . MET A 1 98 ? -22.431 11.893 6.998 1.00 58.03 98 MET A N 1
ATOM 768 C CA . MET A 1 98 ? -22.956 11.560 5.669 1.00 58.03 98 MET A CA 1
ATOM 769 C C . MET A 1 98 ? -22.773 12.769 4.739 1.00 58.03 98 MET A C 1
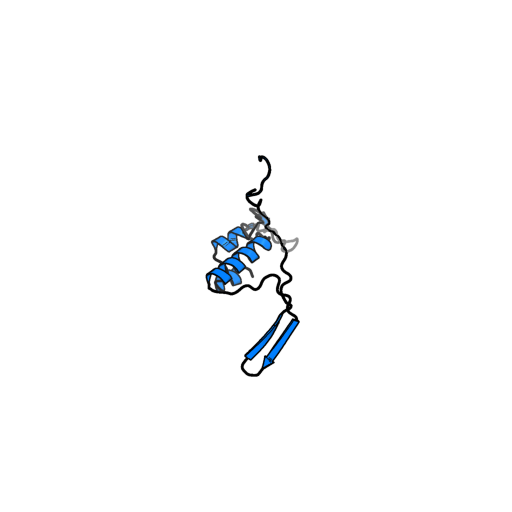ATOM 771 O O . MET A 1 98 ? -23.320 13.842 5.001 1.00 58.03 98 MET A O 1
ATOM 775 N N . SER A 1 99 ? -21.998 12.619 3.666 1.00 58.12 99 SER A N 1
ATOM 776 C CA . SER A 1 99 ? -22.031 13.555 2.548 1.00 58.12 99 SER A CA 1
ATOM 777 C C . SER A 1 99 ? -23.216 13.174 1.657 1.00 58.12 99 SER A C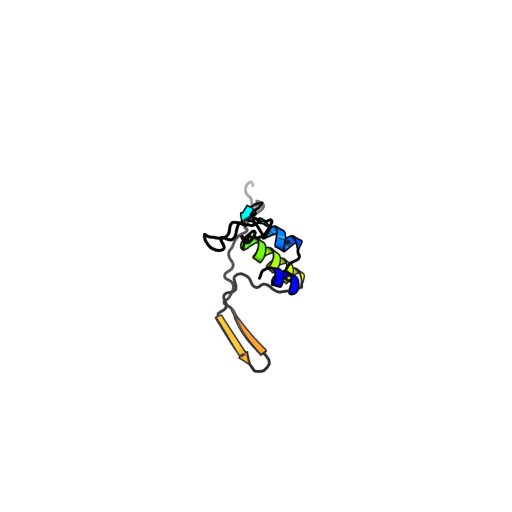 1
ATOM 779 O O . SER A 1 99 ? -23.262 12.091 1.080 1.00 58.12 99 SER A O 1
ATOM 781 N N . ASN A 1 100 ? -24.212 14.056 1.554 1.00 50.44 100 ASN A N 1
ATOM 782 C CA . ASN A 1 100 ? -25.284 13.906 0.570 1.00 50.44 100 ASN A CA 1
ATOM 783 C C . ASN A 1 100 ? -24.691 14.073 -0.835 1.00 50.44 100 ASN A C 1
ATOM 785 O O . ASN A 1 100 ? -24.515 15.196 -1.302 1.00 50.44 100 ASN A O 1
ATOM 789 N N . ALA A 1 101 ? -24.396 12.969 -1.514 1.00 50.19 101 ALA A N 1
ATOM 790 C CA . ALA A 1 101 ? -24.025 12.973 -2.923 1.00 50.19 101 ALA A CA 1
ATOM 791 C C . ALA A 1 101 ? -24.649 11.772 -3.644 1.00 50.19 101 ALA A C 1
ATOM 793 O O . ALA A 1 101 ? -23.968 10.792 -3.914 1.00 50.19 101 ALA A O 1
ATOM 794 N N . ALA A 1 102 ? -25.957 11.865 -3.922 1.00 43.91 102 ALA A N 1
ATOM 795 C CA . ALA A 1 102 ? -26.622 11.303 -5.107 1.00 43.91 102 ALA A CA 1
ATOM 796 C C . ALA A 1 102 ? -28.138 11.594 -5.069 1.00 43.91 102 ALA A C 1
ATOM 798 O O . ALA A 1 102 ? -28.955 10.690 -4.910 1.00 43.91 102 ALA A O 1
ATOM 799 N N . THR A 1 103 ? -28.543 12.853 -5.260 1.00 41.34 103 THR A N 1
ATOM 800 C CA . THR A 1 103 ? -29.879 13.113 -5.821 1.00 41.34 103 THR A CA 1
ATOM 801 C C . THR A 1 103 ? -29.757 12.944 -7.333 1.00 41.34 103 THR A C 1
ATOM 803 O O . THR A 1 103 ? -29.476 13.899 -8.052 1.00 41.34 103 THR A O 1
ATOM 806 N N . GLY A 1 104 ? -29.904 11.707 -7.816 1.00 43.44 104 GLY A N 1
ATOM 807 C CA . GLY A 1 104 ? -30.313 11.480 -9.205 1.00 43.44 104 GLY A CA 1
ATOM 808 C C . GLY A 1 104 ? -31.698 12.103 -9.420 1.00 43.44 104 GLY A C 1
ATOM 809 O O . GLY A 1 104 ? -32.441 12.246 -8.444 1.00 43.44 104 GLY A O 1
ATOM 810 N N . PRO A 1 105 ? -32.050 12.536 -10.644 1.00 43.38 105 PRO A N 1
ATOM 811 C CA . PRO A 1 105 ? -33.262 13.311 -10.863 1.00 43.38 105 PRO A CA 1
ATOM 812 C C . PRO A 1 105 ? -34.471 12.500 -10.398 1.00 43.38 105 PRO A C 1
ATOM 814 O O . PRO A 1 105 ? -34.765 11.428 -10.929 1.00 43.38 105 PRO A O 1
ATOM 817 N N . ALA A 1 106 ? -35.141 13.015 -9.367 1.00 43.06 106 ALA A N 1
ATOM 818 C CA . ALA A 1 106 ? -36.411 12.499 -8.909 1.00 43.06 106 ALA A CA 1
ATOM 819 C C . ALA A 1 106 ? -37.371 12.518 -10.099 1.00 43.06 106 ALA A C 1
ATOM 821 O O . ALA A 1 106 ? -37.626 13.569 -10.692 1.00 43.06 106 ALA A O 1
ATOM 822 N N . LEU A 1 107 ? -37.857 11.330 -10.452 1.00 40.25 107 LEU A N 1
ATOM 823 C CA . LEU A 1 107 ? -39.019 11.122 -11.299 1.00 40.25 107 LEU A CA 1
ATOM 824 C C . LEU A 1 107 ? -40.080 12.158 -10.913 1.00 40.25 107 LEU A C 1
ATOM 826 O O . LEU A 1 107 ? -40.594 12.135 -9.794 1.00 40.25 107 LEU A O 1
ATOM 830 N N . ALA A 1 108 ? -40.356 13.092 -11.823 1.00 43.81 108 ALA A N 1
ATOM 831 C CA . ALA A 1 108 ? -41.396 14.095 -11.669 1.00 43.81 108 ALA A CA 1
ATOM 832 C C . ALA A 1 108 ? -42.758 13.390 -11.710 1.00 43.81 108 ALA A C 1
ATOM 834 O O . ALA A 1 108 ? -43.385 13.249 -12.756 1.00 43.81 108 ALA A O 1
ATOM 835 N N . GLY A 1 109 ? -43.176 12.890 -10.553 1.00 41.72 109 GLY A N 1
ATOM 836 C CA . GLY A 1 109 ? -44.501 12.365 -10.297 1.00 41.72 109 GLY A CA 1
ATOM 837 C C . GLY A 1 109 ? -45.212 13.247 -9.282 1.00 41.72 109 GLY A C 1
ATOM 838 O O . GLY A 1 109 ? -44.959 13.127 -8.088 1.00 41.72 109 GLY A O 1
ATOM 839 N N . GLY A 1 110 ? -46.152 14.064 -9.759 1.00 40.75 110 GLY A N 1
ATOM 840 C CA . GLY A 1 110 ? -47.400 14.273 -9.027 1.00 40.75 110 GLY A CA 1
ATOM 841 C C . GLY A 1 110 ? -47.865 15.707 -8.763 1.00 40.75 110 GLY A C 1
ATOM 842 O O . GLY A 1 110 ? -47.106 16.560 -8.321 1.00 40.75 110 GLY A O 1
ATOM 843 N N . ALA A 1 111 ? -49.190 15.836 -8.912 1.00 40.19 111 ALA A N 1
ATOM 844 C CA . ALA A 1 111 ? -50.112 16.889 -8.473 1.00 40.19 111 ALA A CA 1
ATOM 845 C C . ALA A 1 111 ? -50.114 18.178 -9.319 1.00 40.19 111 ALA A C 1
ATOM 847 O O . ALA A 1 111 ? -49.092 18.815 -9.503 1.00 40.19 111 ALA A O 1
ATOM 848 N N . GLY A 1 112 ? -51.226 18.667 -9.866 1.00 42.25 112 GLY A N 1
ATOM 849 C CA . GLY A 1 112 ? -52.644 18.395 -9.641 1.00 42.25 112 GLY A CA 1
ATOM 850 C C . GLY A 1 112 ? -53.388 19.735 -9.720 1.00 42.25 112 GLY A C 1
ATOM 851 O O . GLY A 1 112 ? -52.897 20.724 -9.183 1.00 42.25 112 GLY A O 1
ATOM 852 N N . GLY A 1 113 ? -54.554 19.785 -10.369 1.00 40.97 113 GLY A N 1
ATOM 853 C CA . GLY A 1 113 ? -55.475 20.916 -10.210 1.00 40.97 113 GLY A CA 1
ATOM 854 C C . GLY A 1 113 ? -56.327 21.261 -11.429 1.00 40.97 113 GLY A C 1
ATOM 855 O O . GLY A 1 113 ? -55.802 21.679 -12.454 1.00 40.97 113 GLY A O 1
ATOM 856 N N . GLY A 1 114 ? -57.650 21.207 -11.244 1.00 41.88 114 GLY A N 1
ATOM 857 C CA . GLY A 1 114 ? -58.560 22.189 -11.840 1.00 41.88 114 GLY A CA 1
ATOM 858 C C . GLY A 1 114 ? -59.729 21.633 -12.651 1.00 41.88 114 GLY A C 1
ATOM 859 O O . GLY A 1 114 ? -59.538 21.188 -13.776 1.00 41.88 114 GLY A O 1
ATOM 860 N N . GLY A 1 115 ? -60.946 21.789 -12.115 1.00 34.91 115 GLY A N 1
ATOM 861 C CA . GLY A 1 115 ? -62.168 21.888 -12.921 1.00 34.91 115 GLY A CA 1
ATOM 862 C C . GLY A 1 115 ? -63.400 21.212 -12.319 1.00 34.91 115 GLY A C 1
ATOM 863 O O . GLY A 1 115 ? -63.674 20.066 -12.649 1.00 34.91 115 GLY A O 1
ATOM 864 N N . GLY A 1 116 ? -64.147 21.926 -11.465 1.00 38.19 116 GLY A N 1
ATOM 865 C CA . GLY A 1 116 ? -65.596 21.689 -11.293 1.00 38.19 116 GLY A CA 1
ATOM 866 C C . GLY A 1 116 ? -66.385 22.333 -12.449 1.00 38.19 116 GLY A C 1
ATOM 867 O O . GLY A 1 116 ? -65.755 22.688 -13.451 1.00 38.19 116 GLY A O 1
ATOM 868 N N . PRO A 1 117 ? -67.693 22.633 -12.326 1.00 51.19 117 PRO A N 1
ATOM 869 C CA . PRO A 1 117 ? -68.675 22.285 -11.289 1.00 51.19 117 PRO A CA 1
ATOM 870 C C . PRO A 1 117 ? -69.560 21.071 -11.633 1.00 51.19 117 PRO A C 1
ATOM 872 O O . PRO A 1 117 ? -69.551 20.623 -12.801 1.00 51.19 117 PRO A O 1
#

Organism: NCBI:txid708628

Solvent-accessible surface area (backbone atoms only — not comparable to full-atom values): 7797 Å² total; per-residue (Å²): 117,74,67,53,39,47,76,70,67,46,39,54,72,70,58,51,54,71,17,43,72,38,84,45,70,76,44,83,48,63,69,87,61,62,101,82,55,86,76,73,59,70,42,82,45,67,72,80,64,43,70,44,60,42,65,70,53,47,51,48,52,38,50,52,45,41,42,75,72,71,46,86,82,72,78,86,50,48,79,72,50,74,53,77,56,100,89,50,73,49,77,42,62,50,80,71,77,83,75,92,80,79,87,64,85,74,79,91,75,82,88,85,88,90,82,84,134

pLDDT: mean 79.11, std 18.79, range [34.91, 97.81]

Radius of gyration: 28.6 Å; Cα contacts (8 Å, |Δi|>4): 104; chains: 1; bounding box: 113×35×51 Å

Secondary structure (DSSP, 8-state):
-THHHHHTTSS-HHHHHHHB-----SEEEE----TT-----EEEE-SSS---B-HHHHHHHHHHHHHHTT----TT--EEEEEE-SS-EEEEEPPP---------------------

Mean predicted aligned error: 13.59 Å

Foldseek 3Di:
DLVVCVVVVLADPVLSVVFQDDFDDFDKDWDDDDPPDPDTDIDGDGPPPSPDGDVVSVVVSSVVSCVVVVHDDDPQWAWDDWDDDPPDIDTDTDPHPDDPPDPDPPDPDDDDDDDDD